Protein AF-F7K296-F1 (afdb_monomer)

Radius of gyration: 14.46 Å; Cα contacts (8 Å, |Δi|>4): 7; chains: 1; bounding box: 29×20×36 Å

Mean predicted aligned error: 7.01 Å

Secondary structure (DSSP, 8-state):
-HHHHHHHHHHHHHHHHHHHHHHHHHHHH-TTHHHHHSPPTT--

pLDDT: mean 84.94, std 9.74, range [61.88, 95.31]

Sequence (44 aa):
RREKAEYAKKVGQLTMQVDWLKKKSEETLGPDYESKFSPKPFED

Structure (mmCIF, N/CA/C/O backbone):
data_AF-F7K296-F1
#
_entry.id   AF-F7K296-F1
#
loop_
_atom_site.group_PDB
_atom_site.id
_atom_site.type_symbol
_atom_site.label_atom_id
_atom_site.label_alt_id
_atom_site.label_comp_id
_a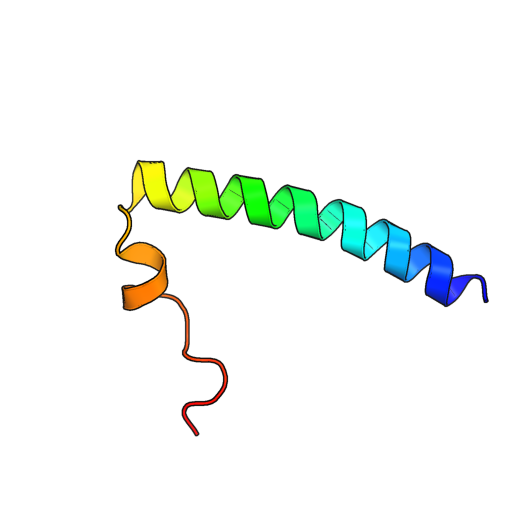tom_site.label_asym_id
_atom_site.label_entity_id
_atom_site.label_seq_id
_atom_site.pdbx_PDB_ins_code
_atom_site.Cartn_x
_atom_site.Cartn_y
_atom_site.Cartn_z
_atom_site.occupancy
_atom_site.B_iso_or_equiv
_atom_site.auth_seq_id
_atom_site.auth_comp_id
_atom_site.auth_asym_id
_atom_site.auth_atom_id
_atom_site.pdbx_PDB_model_num
ATOM 1 N N . ARG A 1 1 ? 10.954 -3.237 -23.354 1.00 65.19 1 ARG A N 1
ATOM 2 C CA . ARG A 1 1 ? 11.770 -3.234 -22.102 1.00 65.19 1 ARG A CA 1
ATOM 3 C C . ARG A 1 1 ? 11.567 -1.970 -21.257 1.00 65.19 1 ARG A C 1
ATOM 5 O O . ARG A 1 1 ? 11.529 -2.129 -20.047 1.00 65.19 1 ARG A O 1
ATOM 12 N N . ARG A 1 2 ? 11.403 -0.767 -21.844 1.00 73.00 2 ARG A N 1
ATOM 13 C CA . ARG A 1 2 ? 11.090 0.472 -21.091 1.00 73.00 2 ARG A CA 1
ATOM 14 C C . ARG A 1 2 ? 9.801 0.378 -20.267 1.00 73.00 2 ARG A C 1
ATOM 16 O O . ARG A 1 2 ? 9.855 0.647 -19.078 1.00 73.00 2 ARG A O 1
ATOM 23 N N . GLU A 1 3 ? 8.715 -0.130 -20.848 1.00 81.25 3 GLU A N 1
ATOM 24 C CA . GLU A 1 3 ? 7.438 -0.299 -20.129 1.00 81.25 3 GLU A CA 1
ATOM 25 C C . GLU A 1 3 ? 7.579 -1.128 -18.848 1.00 81.25 3 GLU A C 1
ATOM 27 O O . GLU A 1 3 ? 7.113 -0.720 -17.796 1.00 81.25 3 GLU A O 1
ATOM 32 N N . LYS A 1 4 ? 8.303 -2.258 -18.884 1.00 85.56 4 LYS A N 1
ATOM 33 C CA . LYS A 1 4 ? 8.533 -3.081 -17.682 1.00 85.56 4 LYS A CA 1
ATOM 34 C C . LYS A 1 4 ? 9.277 -2.324 -16.575 1.00 85.56 4 LYS A C 1
ATOM 36 O O . LYS A 1 4 ? 8.995 -2.552 -15.404 1.00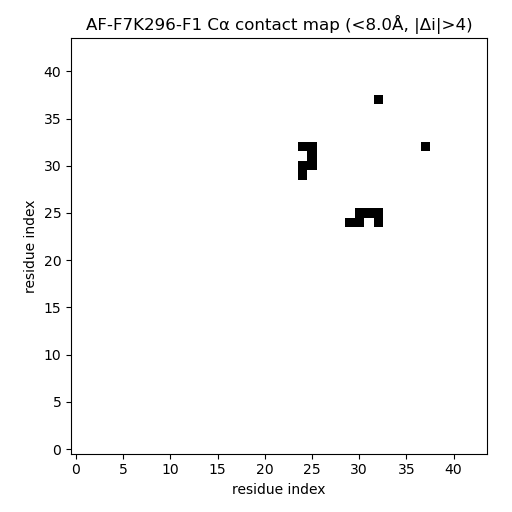 85.56 4 LYS A O 1
ATOM 41 N N . ALA A 1 5 ? 10.201 -1.431 -16.931 1.00 89.69 5 ALA A N 1
ATOM 42 C CA . ALA A 1 5 ? 10.917 -0.605 -15.959 1.00 89.69 5 ALA A CA 1
ATOM 43 C C . ALA A 1 5 ? 10.017 0.497 -15.371 1.00 89.69 5 ALA A C 1
ATOM 45 O O . ALA A 1 5 ? 10.082 0.768 -14.174 1.00 89.69 5 ALA A O 1
ATOM 46 N N . GLU A 1 6 ? 9.141 1.092 -16.181 1.00 92.44 6 GLU A N 1
ATOM 47 C CA . GLU A 1 6 ? 8.141 2.055 -15.705 1.00 92.44 6 GLU A CA 1
ATOM 48 C C . GLU A 1 6 ? 7.093 1.395 -14.808 1.00 92.44 6 GLU A C 1
ATOM 50 O O . GLU A 1 6 ? 6.774 1.934 -13.748 1.00 92.44 6 GLU A O 1
ATOM 55 N N . TYR A 1 7 ? 6.629 0.194 -15.164 1.00 92.62 7 TYR A N 1
ATOM 56 C CA . TYR A 1 7 ? 5.763 -0.605 -14.303 1.00 92.62 7 TYR A CA 1
ATOM 57 C C . TYR A 1 7 ? 6.457 -0.960 -12.993 1.00 92.62 7 TYR A C 1
ATOM 59 O O . TYR A 1 7 ? 5.860 -0.765 -11.944 1.00 92.62 7 TYR A O 1
ATOM 67 N N . ALA A 1 8 ? 7.721 -1.391 -13.015 1.00 92.38 8 ALA A N 1
ATOM 68 C CA . ALA A 1 8 ? 8.467 -1.678 -11.789 1.00 92.38 8 ALA A CA 1
ATOM 69 C C . ALA A 1 8 ? 8.598 -0.439 -10.887 1.00 92.38 8 ALA A C 1
ATOM 71 O O . ALA A 1 8 ? 8.382 -0.528 -9.679 1.00 92.38 8 ALA A O 1
ATOM 72 N N . LYS A 1 9 ? 8.878 0.736 -11.467 1.00 93.62 9 LYS A N 1
ATOM 73 C CA . LYS A 1 9 ? 8.922 2.002 -10.722 1.00 93.62 9 LYS A CA 1
ATOM 74 C C . LYS A 1 9 ? 7.562 2.341 -10.111 1.00 93.62 9 LYS A C 1
ATOM 76 O O . LYS A 1 9 ? 7.496 2.722 -8.944 1.00 93.62 9 LYS A O 1
ATOM 81 N N . LYS A 1 10 ? 6.485 2.193 -10.882 1.00 94.50 10 LYS A N 1
ATOM 82 C CA . LYS A 1 10 ? 5.123 2.485 -10.427 1.00 94.50 10 LYS A CA 1
ATOM 83 C C . LYS A 1 10 ? 4.657 1.497 -9.359 1.00 94.50 10 LYS A C 1
ATOM 85 O O . LYS A 1 10 ? 4.055 1.921 -8.383 1.00 94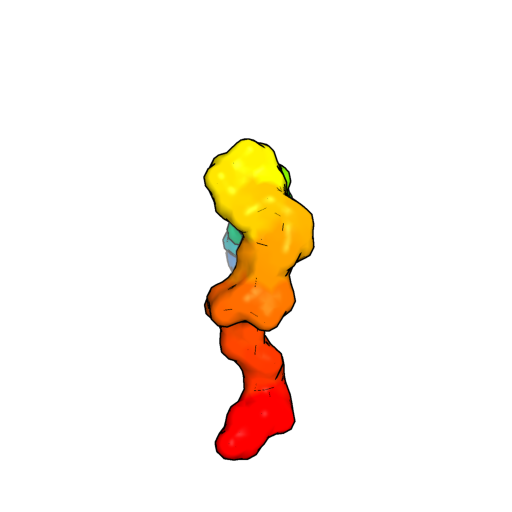.50 10 LYS A O 1
ATOM 90 N N . VAL A 1 11 ? 5.007 0.219 -9.495 1.00 94.88 11 VAL A N 1
ATOM 91 C CA . VAL A 1 11 ? 4.793 -0.806 -8.465 1.00 94.88 11 VAL A CA 1
ATOM 92 C C . VAL A 1 11 ? 5.518 -0.410 -7.185 1.00 94.88 11 VAL A C 1
ATOM 94 O O . VAL A 1 11 ? 4.866 -0.330 -6.157 1.00 94.88 11 VAL A O 1
ATOM 97 N N . GLY A 1 12 ? 6.803 -0.046 -7.243 1.00 95.25 12 GLY A N 1
ATOM 98 C CA . GLY A 1 12 ? 7.543 0.392 -6.052 1.00 95.25 12 GLY A CA 1
ATOM 99 C C . GLY A 1 12 ? 6.906 1.598 -5.351 1.00 95.25 12 GLY A C 1
AT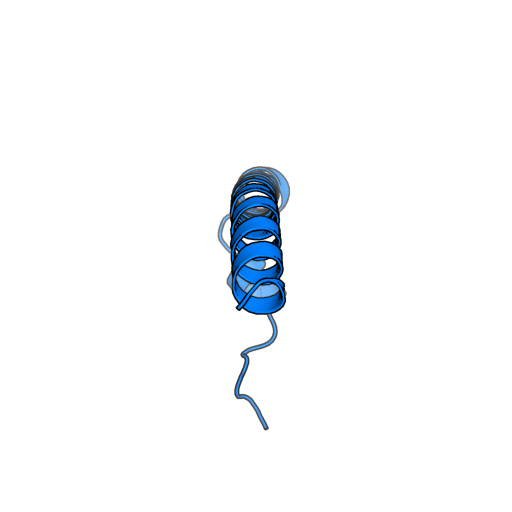OM 100 O O . GLY A 1 12 ? 6.740 1.594 -4.134 1.00 95.25 12 GLY A O 1
ATOM 101 N N . GLN A 1 13 ? 6.473 2.605 -6.117 1.00 94.81 13 GLN A N 1
ATOM 102 C CA . GLN A 1 13 ? 5.751 3.764 -5.576 1.00 94.81 13 GLN A CA 1
ATOM 103 C C . GLN A 1 13 ? 4.402 3.391 -4.943 1.00 94.81 13 GLN A C 1
ATOM 105 O O . GLN A 1 13 ? 4.015 3.992 -3.941 1.00 94.81 13 GLN A O 1
ATOM 110 N N . LEU A 1 14 ? 3.674 2.440 -5.534 1.00 95.31 14 LEU A N 1
ATOM 111 C CA . LEU A 1 14 ? 2.379 1.977 -5.034 1.00 95.31 14 LEU A CA 1
ATOM 112 C C . LEU A 1 14 ? 2.532 1.092 -3.795 1.00 95.31 14 LEU A C 1
ATOM 114 O O . LEU A 1 14 ? 1.773 1.268 -2.850 1.00 95.31 14 LEU A O 1
ATOM 118 N N . THR A 1 15 ? 3.529 0.205 -3.754 1.00 94.50 15 THR A N 1
ATOM 119 C CA . THR A 1 15 ? 3.814 -0.656 -2.595 1.00 94.50 15 THR A CA 1
ATOM 120 C C . THR A 1 15 ? 4.010 0.178 -1.333 1.00 94.50 15 THR A C 1
ATOM 122 O O . THR A 1 15 ? 3.355 -0.071 -0.328 1.00 94.50 15 THR A O 1
ATOM 125 N N . MET A 1 16 ? 4.816 1.242 -1.411 1.00 95.25 16 MET A N 1
ATOM 126 C CA . MET A 1 16 ? 5.048 2.127 -0.264 1.00 95.25 16 MET A CA 1
ATOM 127 C C . MET A 1 16 ? 3.776 2.854 0.199 1.00 95.25 16 MET A C 1
ATOM 129 O O . MET A 1 16 ? 3.569 3.040 1.397 1.00 95.25 16 MET A O 1
ATOM 133 N N . GLN A 1 17 ? 2.921 3.278 -0.738 1.00 94.81 17 GLN A N 1
ATOM 134 C CA . GLN A 1 17 ? 1.650 3.929 -0.401 1.00 94.81 17 GLN A CA 1
ATOM 135 C C . GLN A 1 17 ? 0.680 2.955 0.270 1.00 94.81 17 GLN A C 1
ATOM 137 O O . GLN A 1 17 ? 0.032 3.321 1.248 1.00 94.81 17 GLN A O 1
ATOM 142 N N . VAL A 1 18 ? 0.608 1.717 -0.223 1.00 91.88 18 VAL A N 1
ATOM 143 C CA . VAL A 1 18 ? -0.227 0.661 0.361 1.00 91.88 18 VAL A CA 1
ATOM 144 C C . VAL A 1 18 ? 0.201 0.362 1.795 1.00 91.88 18 VAL A C 1
ATOM 146 O O . VAL A 1 18 ? -0.660 0.308 2.669 1.00 91.88 18 VAL A O 1
ATOM 149 N N . ASP A 1 19 ? 1.502 0.246 2.069 1.00 91.69 19 ASP A N 1
ATOM 150 C CA . ASP A 1 19 ? 2.000 -0.027 3.425 1.00 91.69 19 ASP A CA 1
ATOM 151 C C . ASP A 1 19 ? 1.626 1.085 4.414 1.00 91.69 19 ASP A C 1
ATOM 153 O O . ASP A 1 19 ? 1.186 0.818 5.535 1.00 91.69 19 ASP A O 1
ATOM 157 N N . TRP A 1 20 ? 1.741 2.349 3.994 1.00 92.75 20 TRP A N 1
ATOM 158 C CA . TRP A 1 20 ? 1.326 3.478 4.826 1.00 92.75 20 TRP A CA 1
ATOM 159 C C . TRP A 1 20 ? -0.185 3.478 5.091 1.00 92.75 20 TRP A C 1
ATOM 161 O O . TRP A 1 20 ? -0.608 3.703 6.228 1.00 92.75 20 TRP A O 1
ATOM 171 N N . LEU A 1 21 ? -0.997 3.188 4.070 1.00 91.12 21 LEU A N 1
ATOM 172 C CA . LEU A 1 21 ? -2.452 3.105 4.203 1.00 91.12 21 LEU A CA 1
ATOM 173 C C . LEU A 1 21 ? -2.878 1.966 5.130 1.00 91.12 21 LEU A C 1
ATOM 175 O O . LEU A 1 21 ? -3.749 2.176 5.970 1.00 91.12 21 LEU A O 1
ATOM 179 N N . LYS A 1 22 ? -2.229 0.800 5.045 1.00 88.81 22 LYS A N 1
ATOM 180 C CA . LYS A 1 22 ? -2.486 -0.332 5.946 1.00 88.81 22 LYS A CA 1
ATOM 181 C C . LYS A 1 22 ? -2.209 0.036 7.395 1.00 88.81 22 LYS A C 1
ATOM 183 O O . LYS A 1 22 ? -3.103 -0.083 8.229 1.00 88.81 22 LYS A O 1
ATOM 188 N N . LYS A 1 23 ? -1.040 0.619 7.674 1.00 90.88 23 LYS A N 1
ATOM 189 C CA . LYS A 1 23 ? -0.702 1.098 9.021 1.00 90.88 23 LYS A CA 1
ATOM 190 C C . LYS A 1 23 ? -1.716 2.122 9.537 1.00 90.88 23 LYS A C 1
ATOM 192 O O . LYS A 1 23 ? -2.142 2.049 10.685 1.00 90.88 23 LYS A O 1
ATOM 197 N N . LYS A 1 24 ? -2.135 3.066 8.690 1.00 91.12 24 LYS A N 1
ATOM 198 C CA . LYS A 1 24 ? -3.160 4.051 9.060 1.00 91.12 24 LYS A CA 1
ATOM 199 C C . LYS A 1 24 ? -4.521 3.415 9.318 1.00 91.12 24 LYS A C 1
ATOM 201 O O . LYS A 1 24 ? -5.213 3.849 10.237 1.00 91.12 24 LYS A O 1
ATOM 206 N N . SER A 1 25 ? -4.898 2.397 8.551 1.00 88.12 25 SER A N 1
ATOM 207 C CA . SER A 1 25 ? -6.146 1.667 8.768 1.00 88.12 25 SER A CA 1
ATOM 208 C C . SER A 1 25 ? -6.128 0.886 10.082 1.00 88.12 25 SER A C 1
ATOM 210 O O . SER A 1 25 ? -7.080 0.990 10.841 1.00 88.12 25 SER A O 1
ATOM 212 N N . GLU A 1 26 ? -5.020 0.229 10.430 1.00 88.38 26 GLU A N 1
ATOM 213 C CA . GLU A 1 26 ? -4.873 -0.453 11.722 1.00 88.38 26 GLU A CA 1
ATOM 214 C C . GLU A 1 26 ? -4.945 0.532 12.899 1.00 88.38 26 GLU A C 1
ATOM 216 O O . GLU A 1 26 ? -5.623 0.262 13.888 1.00 88.38 26 GLU A O 1
ATOM 221 N N . GLU A 1 27 ? -4.299 1.701 12.781 1.00 89.94 27 GLU A N 1
ATOM 222 C CA . GLU A 1 27 ? -4.332 2.757 13.805 1.00 89.94 27 GLU A CA 1
A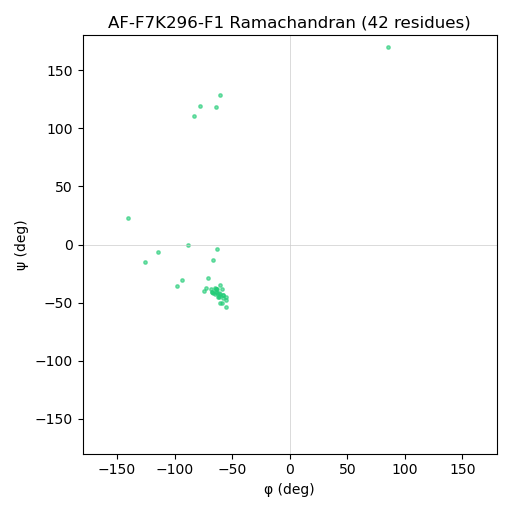TOM 223 C C . GLU A 1 27 ? -5.739 3.345 14.016 1.00 89.94 27 GLU A C 1
ATOM 225 O O . GLU A 1 27 ? -6.097 3.684 15.142 1.00 89.94 27 GLU A O 1
ATOM 230 N N . THR A 1 28 ? -6.518 3.523 12.943 1.00 88.88 28 THR A N 1
ATOM 231 C CA . THR A 1 28 ? -7.800 4.259 12.986 1.00 88.88 28 THR A CA 1
ATOM 232 C C . THR A 1 28 ? -9.029 3.367 13.095 1.00 88.88 28 THR A C 1
ATOM 234 O O . THR A 1 28 ? -10.004 3.747 13.739 1.00 88.88 28 THR A O 1
ATOM 237 N N . LEU A 1 29 ? -8.997 2.201 12.458 1.00 87.06 29 LEU A N 1
ATOM 238 C CA . LEU A 1 29 ? -10.135 1.294 12.304 1.00 87.06 29 LEU A CA 1
ATOM 239 C C . LEU A 1 29 ? -9.925 -0.029 13.043 1.00 87.06 29 LEU A C 1
ATOM 241 O O . LEU A 1 29 ? -10.868 -0.807 13.144 1.00 87.06 29 LEU A O 1
ATOM 245 N N . GLY A 1 30 ? -8.732 -0.245 13.604 1.00 86.00 30 GLY A N 1
ATOM 246 C CA . GLY A 1 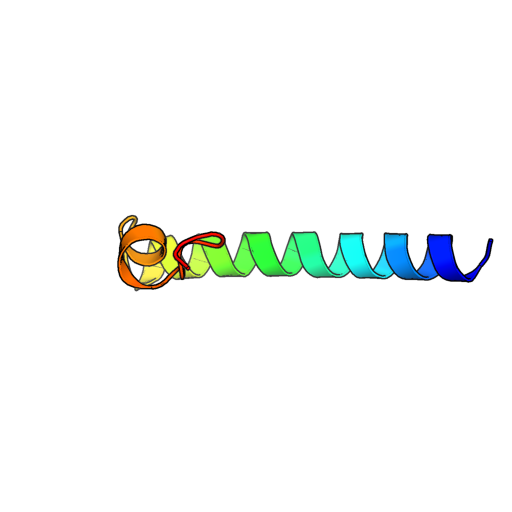30 ? -8.388 -1.451 14.338 1.00 86.00 30 GLY A CA 1
ATOM 247 C C . GLY A 1 30 ? -7.892 -2.587 13.435 1.00 86.00 30 GLY A C 1
ATOM 248 O O . GLY A 1 30 ? -7.974 -2.518 12.205 1.00 86.00 30 GLY A O 1
ATOM 249 N N . PRO A 1 31 ? -7.354 -3.659 14.042 1.00 83.56 31 PRO A N 1
ATOM 250 C CA . PRO A 1 31 ? -6.774 -4.794 13.317 1.00 83.56 31 PRO A CA 1
ATOM 251 C C . PRO A 1 31 ? -7.811 -5.606 12.521 1.00 83.56 31 PRO A C 1
ATOM 253 O O . PRO A 1 31 ? -7.454 -6.434 11.687 1.00 83.56 31 PRO A O 1
ATOM 256 N N . ASP A 1 32 ? -9.099 -5.387 12.768 1.00 83.50 32 ASP A N 1
ATOM 257 C CA . ASP A 1 32 ? -10.225 -6.040 12.108 1.00 83.50 32 ASP A CA 1
ATOM 258 C C . ASP A 1 32 ? -10.687 -5.329 10.825 1.00 83.50 32 ASP A C 1
ATOM 260 O O . ASP A 1 32 ? -11.591 -5.832 10.155 1.00 83.50 32 ASP A O 1
ATOM 264 N N . TYR A 1 33 ? -10.061 -4.209 10.439 1.00 83.12 33 TYR A N 1
ATOM 265 C CA . TYR A 1 33 ? -10.387 -3.479 9.209 1.00 83.12 33 TYR A CA 1
ATOM 266 C C . TY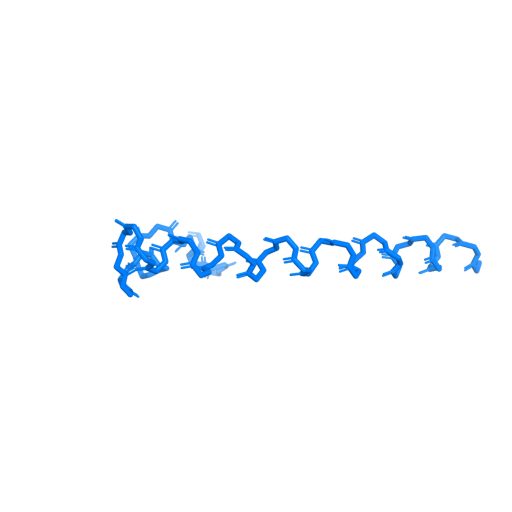R A 1 33 ? -10.318 -4.367 7.959 1.00 83.12 33 TYR A C 1
ATOM 268 O O . TYR A 1 33 ? -11.299 -4.488 7.228 1.00 83.12 33 TYR A O 1
ATOM 276 N N . GLU A 1 34 ? -9.189 -5.047 7.749 1.00 78.31 34 GLU A N 1
ATOM 277 C CA . GLU A 1 34 ? -9.001 -5.969 6.620 1.00 78.31 34 GLU A CA 1
ATOM 278 C C . GLU A 1 34 ? -10.052 -7.094 6.650 1.00 78.31 34 GLU A C 1
ATOM 280 O O . GLU A 1 34 ? -10.617 -7.450 5.624 1.00 78.31 34 GLU A O 1
ATOM 285 N N . SER A 1 35 ? -10.417 -7.602 7.830 1.00 80.25 35 SER A N 1
ATOM 286 C CA . SER A 1 35 ? -11.435 -8.656 7.943 1.00 80.25 35 SER A CA 1
ATOM 287 C C . SER A 1 35 ? -12.860 -8.180 7.639 1.00 80.25 35 SER A C 1
ATOM 289 O O . SER A 1 35 ? -13.688 -9.002 7.248 1.00 80.25 35 SER A O 1
ATOM 291 N N . LYS A 1 36 ? -13.178 -6.905 7.885 1.00 78.12 36 LYS A N 1
ATOM 292 C CA . LYS A 1 36 ? -14.527 -6.337 7.715 1.00 78.12 36 LYS A CA 1
ATOM 293 C C . LYS A 1 36 ? -14.743 -5.697 6.349 1.00 78.12 36 LYS A C 1
ATOM 295 O O . LYS A 1 36 ? -15.878 -5.658 5.881 1.00 78.12 36 LYS A O 1
ATOM 300 N N . PHE A 1 37 ? -13.683 -5.160 5.751 1.00 76.88 37 PHE A N 1
ATOM 301 C CA . PHE A 1 37 ? -13.781 -4.279 4.590 1.00 76.88 37 PHE A CA 1
ATOM 302 C C . PHE A 1 37 ? -12.949 -4.726 3.394 1.00 76.88 37 PHE A C 1
ATOM 304 O O . PHE A 1 37 ? -13.209 -4.224 2.300 1.00 76.88 37 PHE A O 1
ATOM 311 N N . SER A 1 38 ? -11.993 -5.654 3.544 1.00 75.88 38 SER A N 1
ATOM 312 C CA . SER A 1 38 ? -11.338 -6.205 2.358 1.00 75.88 38 SER A CA 1
ATOM 313 C C . SER A 1 38 ? -12.247 -7.239 1.701 1.00 75.88 38 SER A C 1
ATOM 315 O O . SER A 1 38 ? -12.581 -8.253 2.322 1.00 75.88 38 SER A O 1
ATOM 317 N N . PRO A 1 39 ? -12.657 -7.012 0.439 1.00 73.44 39 PRO A N 1
ATOM 318 C CA . PRO A 1 39 ? -13.356 -8.029 -0.323 1.00 73.44 39 PRO A CA 1
ATOM 319 C C . PRO A 1 39 ? -12.431 -9.235 -0.448 1.00 73.44 39 PRO A C 1
ATOM 321 O O . PRO A 1 39 ? -11.264 -9.097 -0.830 1.00 73.44 39 PRO A O 1
ATOM 324 N N . LYS A 1 40 ? -12.933 -10.422 -0.103 1.00 74.44 40 LYS A N 1
ATOM 325 C CA . LYS A 1 40 ? -12.154 -11.640 -0.294 1.00 74.44 40 LYS A CA 1
ATOM 326 C C . LYS A 1 40 ? -11.941 -11.805 -1.800 1.00 74.44 40 LYS A C 1
ATOM 328 O O . LYS A 1 40 ? -12.931 -11.925 -2.516 1.00 74.44 40 LYS A O 1
ATOM 333 N N . PRO A 1 41 ? -10.689 -11.802 -2.302 1.00 70.00 41 PRO A N 1
ATOM 334 C CA . PRO A 1 41 ? -10.414 -11.664 -3.737 1.00 70.00 41 PRO A CA 1
ATOM 335 C C . PRO A 1 41 ? -10.953 -12.794 -4.631 1.00 70.00 41 PRO A C 1
ATOM 337 O O . PRO A 1 41 ? -10.791 -12.723 -5.845 1.00 70.00 41 PRO A O 1
ATOM 340 N N . PHE A 1 42 ? -11.542 -13.836 -4.039 1.00 64.50 42 PHE A N 1
ATOM 341 C CA . PHE A 1 42 ? -12.017 -15.047 -4.704 1.00 64.50 42 PHE A CA 1
ATOM 342 C C . PHE A 1 42 ? -13.355 -15.554 -4.131 1.00 64.50 42 PHE A C 1
ATOM 344 O O . PHE A 1 42 ? -13.618 -16.750 -4.206 1.00 64.50 42 PHE A O 1
ATOM 351 N N . GLU A 1 43 ? -14.165 -14.707 -3.488 1.00 61.88 43 GLU A N 1
ATOM 352 C CA . GLU A 1 43 ? -15.570 -15.076 -3.252 1.00 61.88 43 GLU A CA 1
ATOM 353 C C . GLU A 1 43 ? -16.359 -14.726 -4.526 1.00 61.88 43 GLU A C 1
ATOM 3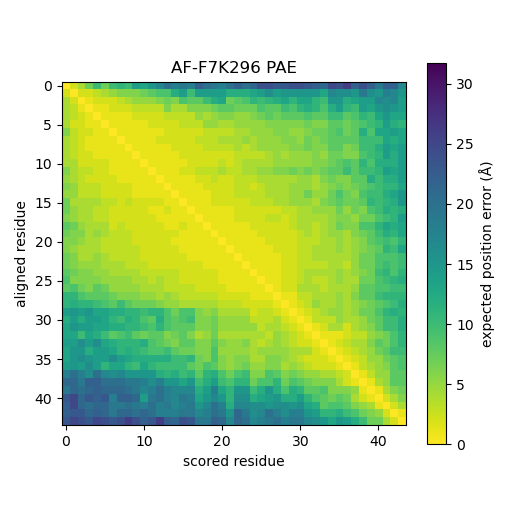55 O O . GLU A 1 43 ? -16.429 -13.550 -4.883 1.00 61.88 43 GLU A O 1
ATOM 360 N N . ASP A 1 44 ? -16.806 -15.772 -5.243 1.00 61.94 44 ASP A N 1
ATOM 361 C CA . ASP A 1 44 ? -17.504 -15.737 -6.547 1.00 61.94 44 ASP A CA 1
ATOM 362 C C . ASP A 1 44 ? -18.709 -14.778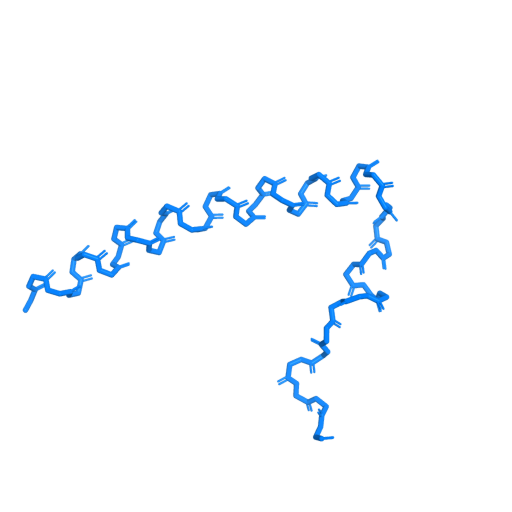 -6.601 1.00 61.94 44 ASP A C 1
ATOM 364 O O . ASP A 1 44 ? -19.505 -14.749 -5.630 1.00 61.94 44 ASP A O 1
#

Solvent-accessible surface area (backbone atoms only — not comparable to full-atom values): 2705 Å² total; per-residue (Å²): 113,66,66,62,53,53,50,52,52,51,48,55,60,47,54,57,52,51,54,53,50,51,54,51,40,39,75,74,64,34,86,54,39,60,79,76,68,51,76,64,96,78,71,129

Foldseek 3Di:
DVVVVVVVVVVVVVVVVVVVVQVVCCVPVNPCCCVPPPDPPPPD